Protein AF-A0A9E3N2K0-F1 (afdb_monomer_lite)

Radius of gy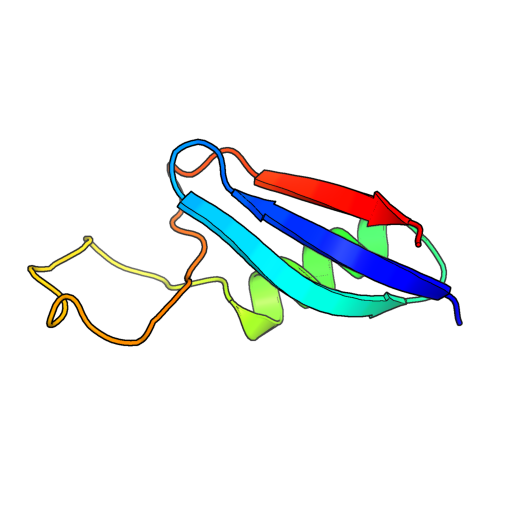ration: 11.51 Å; chains: 1; bounding box: 27×16×31 Å

pLDDT: mean 83.3, std 14.62, range [47.38, 95.62]

Secondary structure (DSSP, 8-state):
-EEEEEEETTTEEEEEEEESSHHHHHHHHHHHHB--S------TTS---B-TT--EEEEE-

Structure (mmCIF, N/CA/C/O backbone):
data_AF-A0A9E3N2K0-F1
#
_entry.id   AF-A0A9E3N2K0-F1
#
loop_
_atom_site.group_PDB
_atom_site.id
_atom_site.type_symbol
_atom_site.label_atom_id
_atom_site.label_alt_id
_atom_site.label_comp_id
_atom_site.label_asym_id
_atom_site.label_entity_id
_atom_site.label_seq_id
_atom_site.pdbx_PDB_ins_code
_atom_site.Cartn_x
_atom_site.Cartn_y
_atom_site.Cartn_z
_atom_site.occupancy
_atom_site.B_iso_or_equiv
_atom_site.auth_seq_id
_atom_site.auth_comp_id
_atom_site.auth_asym_id
_atom_site.auth_atom_id
_atom_site.pdbx_PDB_model_num
ATOM 1 N N . MET A 1 1 ? 5.638 2.897 -17.352 1.00 78.44 1 MET A N 1
ATOM 2 C CA . MET A 1 1 ? 4.933 2.890 -16.052 1.00 78.44 1 MET A CA 1
ATOM 3 C C . MET A 1 1 ? 3.884 1.799 -16.115 1.00 78.44 1 MET A C 1
ATOM 5 O O . MET A 1 1 ? 3.410 1.526 -17.212 1.00 78.44 1 MET A O 1
ATOM 9 N N . HIS A 1 2 ? 3.582 1.156 -14.995 1.00 91.88 2 HIS A N 1
ATOM 10 C CA . HIS A 1 2 ? 2.558 0.119 -14.907 1.00 91.88 2 HIS A CA 1
ATOM 11 C C . HIS A 1 2 ? 1.454 0.579 -13.969 1.00 91.88 2 HIS A C 1
ATOM 13 O O . HIS A 1 2 ? 1.735 1.316 -13.025 1.00 91.88 2 HIS A O 1
ATOM 19 N N . GLU A 1 3 ? 0.222 0.166 -14.242 1.00 95.12 3 GLU A N 1
ATOM 20 C CA . GLU A 1 3 ? -0.874 0.382 -13.311 1.00 95.12 3 GLU A CA 1
ATOM 21 C C . GLU A 1 3 ? -0.834 -0.702 -12.227 1.00 95.12 3 GLU A C 1
ATOM 23 O O . GLU A 1 3 ? -0.546 -1.871 -12.498 1.00 95.12 3 GLU A O 1
ATOM 28 N N . TRP A 1 4 ? -1.072 -0.292 -10.986 1.00 95.62 4 TRP A N 1
ATOM 29 C CA . TRP A 1 4 ? -1.103 -1.155 -9.815 1.00 95.62 4 TRP A CA 1
ATOM 30 C C . TRP A 1 4 ? -2.392 -0.913 -9.046 1.00 95.62 4 TRP A C 1
ATOM 32 O O . TRP A 1 4 ? -2.672 0.208 -8.624 1.00 95.62 4 TRP A O 1
ATOM 42 N N . GLN A 1 5 ? -3.153 -1.974 -8.835 1.00 94.69 5 GLN A N 1
ATOM 43 C CA . GLN A 1 5 ? -4.325 -2.013 -7.978 1.00 94.69 5 GLN A CA 1
ATOM 44 C C . GLN A 1 5 ? -3.927 -2.140 -6.516 1.00 94.69 5 GLN 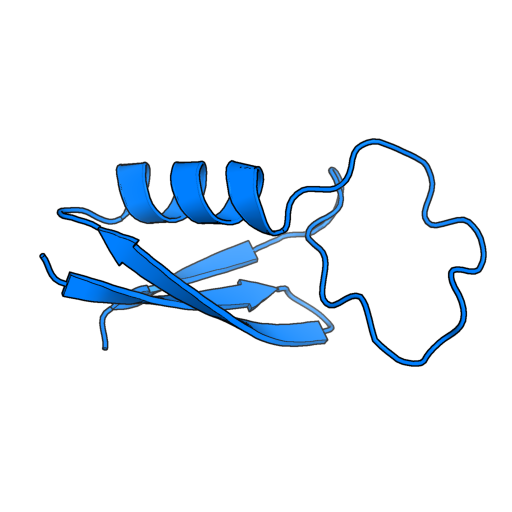A C 1
ATOM 46 O O . GLN A 1 5 ? -3.056 -2.935 -6.172 1.00 94.69 5 GLN A O 1
ATOM 51 N N . ILE A 1 6 ? -4.590 -1.383 -5.648 1.00 93.50 6 ILE A N 1
ATOM 52 C CA . ILE A 1 6 ? -4.314 -1.360 -4.214 1.00 93.50 6 ILE A CA 1
ATOM 53 C C . ILE A 1 6 ? -5.460 -2.051 -3.497 1.00 93.50 6 ILE A C 1
ATOM 55 O O . ILE A 1 6 ? -6.616 -1.628 -3.590 1.00 93.50 6 ILE A O 1
ATOM 59 N N . HIS A 1 7 ? -5.120 -3.110 -2.778 1.00 92.88 7 HIS A N 1
ATOM 60 C CA . HIS A 1 7 ? -6.052 -3.945 -2.041 1.00 92.88 7 HIS A CA 1
ATOM 61 C C . HIS A 1 7 ? -5.737 -3.866 -0.559 1.00 92.88 7 HIS A C 1
ATOM 63 O O . HIS A 1 7 ? -4.617 -4.168 -0.158 1.00 92.88 7 HIS A O 1
ATOM 69 N N . VAL A 1 8 ? -6.731 -3.497 0.239 1.00 90.06 8 VAL A N 1
ATOM 70 C CA . VAL A 1 8 ? -6.630 -3.483 1.699 1.00 90.06 8 VAL A CA 1
ATOM 71 C C . VAL A 1 8 ? -7.456 -4.634 2.257 1.00 90.06 8 VAL A C 1
ATOM 73 O O . VAL A 1 8 ? -8.616 -4.821 1.869 1.00 90.06 8 VAL A O 1
ATOM 76 N N . THR A 1 9 ? -6.868 -5.415 3.157 1.00 87.31 9 THR A N 1
ATOM 77 C CA . THR A 1 9 ? -7.539 -6.535 3.817 1.00 87.31 9 THR A CA 1
ATOM 78 C C . THR A 1 9 ? -8.754 -6.022 4.600 1.00 87.31 9 THR A C 1
ATOM 80 O O . THR A 1 9 ? -8.681 -5.045 5.333 1.00 87.31 9 THR A O 1
ATOM 83 N N . GLY A 1 10 ? -9.923 -6.634 4.391 1.00 82.75 10 GLY A N 1
ATOM 84 C CA . GLY A 1 10 ? -11.181 -6.209 5.028 1.00 82.75 10 GLY A CA 1
ATOM 85 C C . GLY A 1 10 ? -11.903 -5.023 4.366 1.00 82.75 10 GLY A C 1
ATOM 86 O O . GLY A 1 10 ? -13.058 -4.770 4.702 1.00 82.75 10 GLY A O 1
ATOM 87 N N . VAL A 1 11 ? -11.285 -4.337 3.395 1.00 84.88 11 VAL A N 1
ATOM 88 C CA . VAL A 1 11 ? -11.918 -3.249 2.614 1.00 84.88 11 VAL A CA 1
ATOM 89 C C . VAL A 1 11 ? -12.073 -3.623 1.135 1.00 84.88 11 VAL A C 1
ATOM 91 O O . VAL A 1 11 ? -13.083 -3.299 0.510 1.00 84.88 11 VAL A O 1
ATOM 94 N N . GLY A 1 12 ? -11.094 -4.327 0.563 1.00 87.19 12 GLY A N 1
ATOM 95 C CA . GLY A 1 12 ? -11.038 -4.674 -0.856 1.00 87.19 12 GLY A CA 1
ATOM 96 C C . GLY A 1 12 ? -10.234 -3.669 -1.684 1.00 87.19 12 GLY A C 1
ATOM 97 O O . GLY A 1 12 ? -9.302 -3.038 -1.189 1.00 87.19 12 GLY A O 1
ATOM 98 N N . CYS A 1 13 ? -10.562 -3.544 -2.974 1.00 90.44 13 CYS A N 1
ATOM 99 C CA . CYS A 1 13 ? -9.851 -2.640 -3.880 1.00 90.44 13 CYS A CA 1
ATOM 100 C C . CYS A 1 13 ? -10.186 -1.175 -3.569 1.00 90.44 13 CYS A C 1
ATOM 102 O O . CYS A 1 13 ? -11.325 -0.711 -3.755 1.00 90.44 13 CYS A O 1
ATOM 104 N N . ILE A 1 14 ? -9.171 -0.425 -3.144 1.00 89.62 14 ILE A N 1
ATOM 105 C CA . ILE A 1 14 ? -9.336 0.968 -2.740 1.00 89.62 14 ILE A CA 1
ATOM 106 C C . ILE A 1 14 ? -9.034 1.971 -3.857 1.00 89.62 14 ILE A C 1
ATOM 108 O O . ILE A 1 14 ? -9.630 3.047 -3.886 1.00 89.62 14 ILE A O 1
ATOM 112 N N . GLY A 1 15 ? -8.202 1.593 -4.827 1.00 90.62 15 GLY A N 1
ATOM 113 C CA . GLY A 1 15 ? -7.855 2.435 -5.970 1.00 90.62 15 GLY A CA 1
ATOM 114 C C . GLY A 1 15 ? -6.679 1.878 -6.766 1.00 90.62 15 GLY A C 1
ATOM 115 O O . GLY A 1 15 ? -6.281 0.730 -6.567 1.00 90.62 15 GLY A O 1
ATOM 116 N N . THR A 1 16 ? -6.125 2.702 -7.657 1.00 93.88 16 THR A N 1
ATOM 117 C CA . THR A 1 16 ? -4.930 2.375 -8.446 1.00 93.88 16 THR A CA 1
ATOM 118 C C . THR A 1 16 ? -3.853 3.455 -8.322 1.00 93.88 16 THR A C 1
ATOM 120 O O . THR A 1 16 ? -4.138 4.602 -7.954 1.00 93.88 16 THR A O 1
ATOM 123 N N . VAL A 1 17 ? -2.601 3.080 -8.594 1.00 93.69 17 VAL A N 1
ATOM 124 C CA . VAL A 1 17 ? -1.430 3.965 -8.733 1.00 93.69 17 VAL A CA 1
ATOM 125 C C . VAL A 1 17 ? -0.604 3.550 -9.948 1.00 93.69 17 VAL A C 1
ATOM 127 O O . VAL A 1 17 ? -0.665 2.406 -10.389 1.00 93.69 17 VAL A O 1
ATOM 130 N N . HIS A 1 18 ? 0.173 4.482 -10.496 1.00 94.81 18 HIS A N 1
ATOM 131 C CA . HIS A 1 18 ? 0.969 4.259 -11.701 1.00 94.81 18 HIS A CA 1
ATOM 132 C C . HIS A 1 18 ? 2.452 4.323 -11.373 1.00 94.81 18 HIS A C 1
ATOM 134 O O . HIS A 1 18 ? 3.001 5.405 -11.214 1.00 94.81 18 HIS A O 1
ATOM 140 N N . GLU A 1 19 ? 3.112 3.171 -11.303 1.00 95.06 19 GLU A N 1
ATOM 141 C CA . GLU A 1 19 ? 4.498 3.090 -10.849 1.00 95.06 19 GLU A CA 1
ATOM 142 C C . GLU A 1 19 ? 5.322 2.065 -11.625 1.00 95.06 19 GLU A C 1
ATOM 144 O O . GLU A 1 19 ? 4.812 1.230 -12.378 1.00 95.06 19 GLU A O 1
ATOM 149 N N . ARG A 1 20 ? 6.648 2.167 -11.504 1.00 93.19 20 ARG A N 1
ATOM 150 C CA . ARG A 1 20 ? 7.586 1.305 -12.248 1.00 93.19 20 ARG A CA 1
ATOM 151 C C . ARG A 1 20 ? 7.760 -0.085 -11.637 1.00 93.19 20 ARG A C 1
ATOM 153 O O . ARG A 1 20 ? 8.016 -1.023 -12.385 1.00 93.19 20 ARG A O 1
ATOM 160 N N . ASN A 1 21 ? 7.630 -0.216 -10.323 1.00 93.12 21 ASN A N 1
ATOM 161 C CA . ASN A 1 21 ? 7.794 -1.469 -9.586 1.00 93.12 21 ASN A CA 1
ATOM 162 C C . ASN A 1 21 ? 6.842 -1.515 -8.377 1.00 93.12 21 ASN A C 1
ATOM 164 O O . ASN A 1 21 ? 6.207 -0.509 -8.053 1.00 93.12 21 ASN A O 1
ATOM 168 N N . ASP A 1 22 ? 6.745 -2.677 -7.728 1.00 93.06 22 ASP A N 1
ATOM 169 C CA . ASP A 1 22 ? 5.824 -2.909 -6.608 1.00 93.06 22 ASP A CA 1
ATOM 170 C C . ASP A 1 22 ? 6.188 -2.066 -5.378 1.00 93.06 22 ASP A C 1
ATOM 172 O O . ASP A 1 22 ? 5.310 -1.576 -4.674 1.00 93.06 22 ASP A O 1
ATOM 176 N N . THR A 1 23 ? 7.484 -1.849 -5.138 1.00 93.81 23 THR A N 1
ATOM 177 C CA . THR A 1 23 ? 7.961 -1.090 -3.978 1.00 93.81 23 THR A CA 1
ATOM 178 C C . THR A 1 23 ? 7.541 0.375 -4.080 1.00 93.81 23 THR A C 1
ATOM 180 O O . THR A 1 23 ? 6.971 0.924 -3.140 1.00 93.81 23 THR A O 1
ATOM 183 N N . LEU A 1 24 ? 7.737 0.998 -5.245 1.00 94.75 24 LEU A N 1
ATOM 184 C CA . LEU A 1 24 ? 7.267 2.356 -5.516 1.00 94.75 24 LEU A CA 1
ATOM 185 C C . LEU A 1 24 ? 5.742 2.424 -5.509 1.00 94.75 24 LEU A C 1
ATOM 187 O O . LEU A 1 24 ? 5.196 3.371 -4.956 1.00 94.75 24 LEU A O 1
ATOM 191 N N . ALA A 1 25 ? 5.051 1.414 -6.049 1.00 94.25 25 ALA A N 1
ATOM 192 C CA . ALA A 1 25 ? 3.593 1.341 -5.994 1.00 94.25 25 ALA A CA 1
ATOM 193 C C . ALA A 1 25 ? 3.077 1.318 -4.549 1.00 94.25 25 ALA A C 1
ATOM 195 O O . ALA A 1 25 ? 2.118 2.018 -4.236 1.00 94.25 25 ALA A O 1
ATOM 196 N N . ARG A 1 26 ? 3.736 0.583 -3.645 1.00 92.81 26 ARG A N 1
ATOM 197 C CA . ARG A 1 26 ? 3.421 0.585 -2.208 1.00 92.81 26 ARG A CA 1
ATOM 198 C C . ARG A 1 26 ? 3.662 1.945 -1.567 1.00 92.81 26 ARG A C 1
ATOM 200 O O . ARG A 1 26 ? 2.786 2.437 -0.863 1.00 92.81 26 ARG A O 1
ATOM 207 N N . CYS A 1 27 ? 4.800 2.581 -1.839 1.00 93.81 27 CYS A N 1
ATOM 208 C CA . CYS A 1 27 ? 5.079 3.926 -1.333 1.00 93.81 27 CYS A CA 1
ATOM 209 C C . CYS A 1 27 ? 4.063 4.955 -1.853 1.00 93.81 27 CYS A C 1
ATOM 211 O O . CYS A 1 27 ? 3.557 5.760 -1.078 1.00 93.81 27 CYS A O 1
ATOM 213 N N . ALA A 1 28 ? 3.720 4.908 -3.142 1.00 93.31 28 ALA A N 1
ATOM 214 C CA . ALA A 1 28 ? 2.714 5.776 -3.746 1.00 93.31 28 ALA A CA 1
ATOM 215 C C . ALA A 1 28 ? 1.314 5.508 -3.173 1.00 93.31 28 ALA A C 1
ATOM 217 O O . ALA A 1 28 ? 0.556 6.448 -2.938 1.00 93.31 28 ALA A O 1
ATOM 218 N N . ALA A 1 29 ? 0.978 4.242 -2.907 1.00 92.62 29 ALA A N 1
ATOM 219 C CA . ALA A 1 29 ? -0.269 3.862 -2.257 1.00 92.62 29 ALA A CA 1
ATOM 220 C C . ALA A 1 29 ? -0.359 4.450 -0.843 1.00 92.62 29 ALA A C 1
ATOM 222 O O . ALA A 1 29 ? -1.353 5.096 -0.528 1.00 92.62 29 ALA A O 1
ATOM 223 N N . LEU A 1 30 ? 0.693 4.319 -0.032 1.00 90.44 30 LEU A N 1
ATOM 224 C CA . LEU A 1 30 ? 0.760 4.931 1.298 1.00 90.44 30 LEU A CA 1
ATOM 225 C C . LEU A 1 30 ? 0.734 6.458 1.229 1.00 90.44 30 LEU A C 1
ATOM 227 O O . LEU A 1 30 ? 0.019 7.095 1.984 1.00 90.44 30 LEU A O 1
ATOM 231 N N . SER A 1 31 ? 1.435 7.069 0.278 1.00 90.69 31 SER A N 1
ATOM 232 C CA . SER A 1 31 ? 1.417 8.527 0.133 1.00 90.69 31 SER A CA 1
ATOM 233 C C . SER A 1 31 ? 0.052 9.075 -0.297 1.00 90.69 31 SER A C 1
ATOM 235 O O . SER A 1 31 ? -0.223 10.249 -0.061 1.00 90.69 31 SER A O 1
ATOM 237 N N . ARG A 1 32 ? -0.768 8.278 -0.991 1.00 89.06 32 ARG A N 1
ATOM 238 C CA . ARG A 1 32 ? -2.050 8.717 -1.563 1.00 89.06 32 ARG A CA 1
ATOM 239 C C . ARG A 1 32 ? -3.255 8.329 -0.711 1.00 89.06 32 ARG A C 1
ATOM 241 O O . ARG A 1 32 ? -4.225 9.080 -0.667 1.00 89.06 32 ARG A O 1
ATOM 248 N N . TYR A 1 33 ? -3.211 7.144 -0.116 1.00 88.69 33 TYR A N 1
ATOM 249 C CA . TYR A 1 33 ? -4.310 6.548 0.640 1.00 88.69 33 TYR A CA 1
ATOM 250 C C . TYR A 1 33 ? -3.950 6.307 2.105 1.00 88.69 33 TYR A C 1
ATOM 252 O O . TYR A 1 33 ? -4.855 6.024 2.884 1.00 88.69 33 TYR A O 1
ATOM 260 N N . GLY A 1 34 ? -2.671 6.395 2.474 1.00 86.56 34 GLY A N 1
ATOM 261 C CA . GLY A 1 34 ? -2.243 6.322 3.863 1.00 86.56 34 GLY A CA 1
ATOM 262 C C . GLY A 1 34 ? -2.828 7.481 4.650 1.00 86.56 34 GLY A C 1
ATOM 263 O O . GLY A 1 34 ? -2.809 8.622 4.190 1.00 86.56 34 GLY A O 1
ATOM 264 N N . GLU A 1 35 ? -3.378 7.169 5.812 1.00 84.75 35 GLU A N 1
ATOM 265 C CA . GLU A 1 35 ? -3.881 8.160 6.750 1.00 84.75 35 GLU A CA 1
ATOM 266 C C . GLU A 1 35 ? -3.230 7.932 8.106 1.00 84.75 35 GLU A C 1
ATOM 268 O O . GLU A 1 35 ? -3.222 6.814 8.622 1.00 84.75 35 GLU A O 1
ATOM 273 N N . ASP A 1 36 ? -2.705 9.014 8.670 1.00 68.75 36 ASP A N 1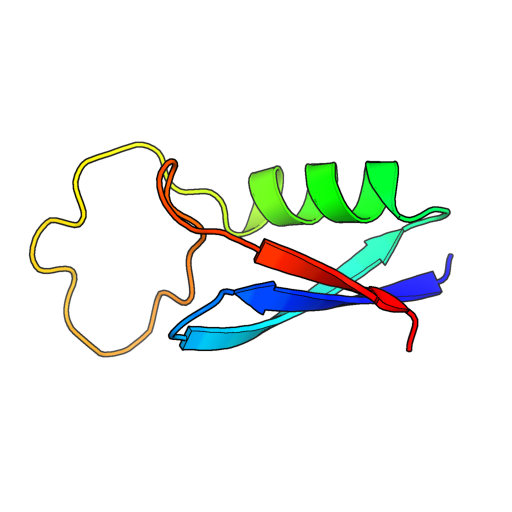
ATOM 274 C CA . ASP A 1 36 ? -2.107 9.029 9.997 1.00 68.75 36 ASP A CA 1
ATOM 275 C C . ASP A 1 36 ? -3.193 9.380 11.024 1.00 68.75 36 ASP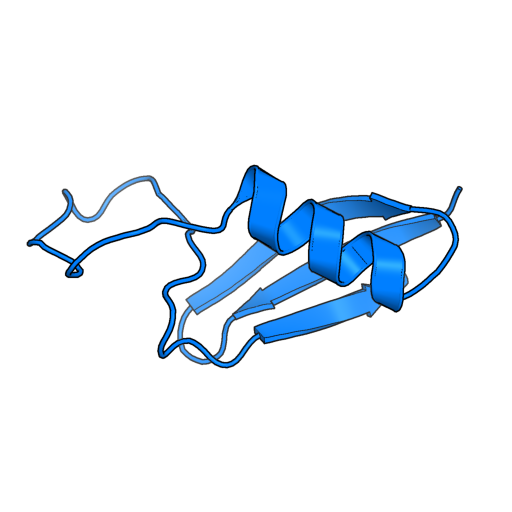 A C 1
ATOM 277 O O . ASP A 1 36 ? -3.823 10.441 10.951 1.00 68.75 36 ASP A O 1
ATOM 281 N N . GLY A 1 37 ? -3.469 8.458 11.947 1.00 65.75 37 GLY A N 1
ATOM 282 C CA . GLY A 1 37 ? -4.405 8.678 13.046 1.00 65.75 37 GLY A CA 1
ATOM 283 C C . GLY A 1 37 ? -5.378 7.532 13.320 1.00 65.75 37 GLY A C 1
ATOM 284 O O . GLY A 1 37 ? -5.599 6.625 12.517 1.00 65.75 37 GLY A O 1
ATOM 285 N N . LEU A 1 38 ? -6.003 7.598 14.500 1.00 61.03 38 LEU A N 1
ATOM 286 C CA . LEU A 1 38 ? -7.052 6.667 14.907 1.00 61.03 38 LEU A CA 1
ATOM 287 C C . LEU A 1 38 ? -8.225 6.750 13.928 1.00 61.03 38 LEU A C 1
ATOM 289 O O . LEU A 1 38 ? -8.641 7.844 13.544 1.00 61.03 38 LEU A O 1
ATOM 293 N N . ARG A 1 39 ? -8.783 5.588 13.565 1.00 65.69 39 ARG A N 1
ATOM 294 C CA . ARG A 1 39 ? -9.965 5.419 12.704 1.00 65.69 39 ARG A CA 1
ATOM 295 C C . ARG A 1 39 ? -11.206 6.018 13.385 1.00 65.69 39 ARG A C 1
ATOM 297 O O . ARG A 1 39 ? -12.079 5.314 13.880 1.00 65.69 39 ARG A O 1
ATOM 304 N N . ALA A 1 40 ? -11.245 7.341 13.487 1.00 55.16 40 ALA A N 1
ATOM 305 C CA . ALA A 1 40 ? -12.182 8.086 14.308 1.00 55.16 40 ALA A CA 1
ATOM 306 C C . ALA A 1 40 ? -13.505 8.221 13.567 1.00 55.16 40 ALA A C 1
ATOM 308 O O . ALA A 1 40 ? -13.684 9.214 12.876 1.00 55.16 40 ALA A O 1
ATOM 309 N N . ASN A 1 41 ? -14.380 7.206 13.672 1.00 53.03 41 ASN A N 1
ATOM 310 C CA . ASN A 1 41 ? -15.761 7.193 13.154 1.00 53.03 41 ASN A CA 1
ATOM 311 C C . ASN A 1 41 ? -15.928 8.031 11.875 1.00 53.03 41 ASN A C 1
ATOM 313 O O . ASN A 1 41 ? -16.822 8.870 11.775 1.00 53.03 41 ASN A O 1
ATOM 317 N N . ALA A 1 42 ? -14.993 7.857 10.935 1.00 49.97 42 ALA A N 1
ATOM 318 C CA . ALA A 1 42 ? -14.936 8.687 9.755 1.00 49.97 42 ALA A CA 1
ATOM 319 C C . ALA A 1 42 ? -16.150 8.284 8.937 1.00 49.97 42 ALA A C 1
ATOM 321 O O . ALA A 1 42 ? -16.245 7.132 8.510 1.00 49.97 42 ALA A O 1
ATOM 322 N N . ASP A 1 43 ? -17.090 9.222 8.855 1.00 48.75 43 ASP A N 1
ATOM 323 C CA . ASP A 1 43 ? -18.331 9.183 8.102 1.00 48.75 43 ASP A CA 1
ATOM 324 C C . ASP A 1 43 ? -18.251 8.136 6.987 1.00 48.75 43 ASP A C 1
ATOM 326 O O . ASP A 1 43 ? -17.399 8.224 6.096 1.00 48.75 43 ASP A O 1
ATOM 330 N N . ALA A 1 44 ? -19.059 7.083 7.135 1.00 47.62 44 ALA A N 1
ATOM 331 C CA . ALA A 1 44 ? -18.917 5.761 6.524 1.00 47.62 44 ALA A CA 1
ATOM 332 C C . ALA A 1 44 ? -19.083 5.731 4.994 1.00 47.62 44 ALA A C 1
ATOM 334 O O . ALA A 1 44 ? -19.565 4.744 4.436 1.00 47.62 44 ALA A O 1
ATOM 335 N N . ARG A 1 45 ? -18.741 6.812 4.288 1.00 47.38 45 ARG A N 1
ATOM 336 C CA . ARG A 1 45 ? -19.156 7.004 2.911 1.00 47.38 45 ARG A CA 1
ATOM 337 C C . ARG A 1 45 ? -18.066 7.149 1.868 1.00 47.38 45 ARG A C 1
ATOM 339 O O . ARG A 1 45 ? -18.378 6.767 0.746 1.00 47.38 45 ARG A O 1
ATOM 346 N N . MET A 1 46 ? -16.843 7.637 2.122 1.00 51.28 46 MET A N 1
ATOM 347 C CA . MET A 1 46 ? -15.962 7.936 0.964 1.00 51.28 46 MET A CA 1
ATOM 348 C C . MET A 1 46 ? -14.446 7.766 1.096 1.00 51.28 46 MET A C 1
ATOM 350 O O . MET A 1 46 ? -13.771 7.800 0.068 1.00 51.28 46 MET A O 1
ATOM 354 N N . SER A 1 47 ? -13.877 7.515 2.271 1.00 57.50 47 SER A N 1
ATOM 355 C CA . SER A 1 47 ? -12.414 7.518 2.391 1.00 57.50 47 SER A CA 1
ATOM 356 C C . SER A 1 47 ? -11.837 6.107 2.466 1.00 57.50 47 SER A C 1
ATOM 358 O O . SER A 1 47 ? -11.587 5.578 3.545 1.00 57.50 47 SER A O 1
ATOM 360 N N . LYS A 1 48 ? -11.632 5.485 1.300 1.00 70.12 48 LYS A N 1
ATOM 361 C CA . LYS A 1 48 ? -10.919 4.209 1.150 1.00 70.12 48 LYS A CA 1
ATOM 362 C C . LYS A 1 48 ? -9.421 4.410 1.461 1.00 70.12 48 LYS A C 1
ATOM 364 O O . LYS A 1 48 ? -8.640 4.694 0.556 1.00 70.12 48 LYS A O 1
ATOM 369 N N . ARG A 1 49 ? -9.058 4.356 2.744 1.00 82.00 49 ARG A N 1
ATOM 370 C CA . ARG A 1 49 ? -7.724 4.676 3.285 1.00 82.00 49 ARG A CA 1
ATOM 371 C C . ARG A 1 49 ? -6.979 3.425 3.756 1.00 82.00 49 ARG A C 1
ATOM 373 O O . ARG A 1 49 ? -7.604 2.385 3.932 1.00 82.00 49 ARG A O 1
ATOM 380 N N . ILE A 1 50 ? -5.667 3.561 3.926 1.00 85.88 50 ILE A N 1
ATOM 381 C CA . ILE A 1 50 ? -4.758 2.581 4.528 1.00 85.88 50 ILE A CA 1
ATOM 382 C C . ILE A 1 50 ? -4.352 3.144 5.894 1.00 85.88 50 ILE A C 1
ATOM 384 O O . ILE A 1 50 ? -3.723 4.200 5.952 1.00 85.88 50 ILE A O 1
ATOM 388 N N . TYR A 1 51 ? -4.733 2.476 6.975 1.00 85.25 51 TYR A N 1
ATOM 389 C CA . TYR A 1 51 ? -4.289 2.811 8.331 1.00 85.25 51 TYR A CA 1
ATOM 390 C C . TYR A 1 51 ? -3.014 2.035 8.698 1.00 85.25 51 TYR A C 1
ATOM 392 O O . TYR A 1 51 ? -2.670 1.060 8.037 1.00 85.25 51 TYR A O 1
ATOM 400 N N . GLU A 1 52 ? -2.310 2.437 9.760 1.00 83.31 52 GLU A N 1
ATOM 401 C CA . GLU A 1 52 ? -1.061 1.775 10.189 1.00 83.31 52 GLU A CA 1
ATOM 402 C C . GLU A 1 52 ? -1.220 0.277 10.507 1.00 83.31 52 GLU A C 1
ATOM 404 O O . GLU A 1 52 ? -0.289 -0.494 10.294 1.00 83.31 52 GLU A O 1
ATOM 409 N N . ASP A 1 53 ? -2.397 -0.135 10.988 1.00 83.31 53 ASP A N 1
ATOM 410 C CA . ASP A 1 53 ? -2.724 -1.536 11.297 1.00 83.31 53 ASP A CA 1
ATOM 411 C C . ASP A 1 53 ? -3.284 -2.302 10.079 1.00 83.31 53 ASP A C 1
ATOM 413 O O . ASP A 1 53 ? -3.458 -3.519 10.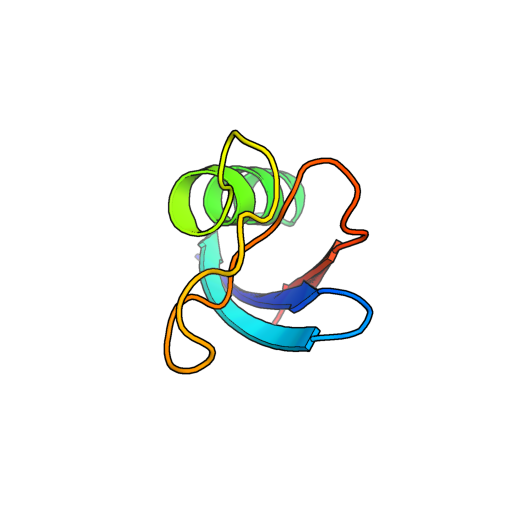124 1.00 83.31 53 ASP A O 1
ATOM 417 N N . ASP A 1 54 ? -3.569 -1.611 8.968 1.00 85.25 54 ASP A N 1
ATOM 418 C CA . ASP A 1 54 ? -4.138 -2.253 7.787 1.00 85.25 54 ASP A CA 1
ATOM 419 C C . ASP A 1 54 ? -3.065 -3.023 7.009 1.00 85.25 54 ASP A C 1
ATOM 421 O O . ASP A 1 54 ? -2.122 -2.462 6.441 1.00 85.25 54 ASP A O 1
ATOM 425 N N . GLU A 1 55 ? -3.278 -4.327 6.863 1.00 90.12 55 GLU A N 1
ATOM 426 C CA . GLU A 1 55 ? -2.547 -5.105 5.874 1.00 90.12 55 GLU A CA 1
ATOM 427 C C . GLU A 1 55 ? -3.047 -4.753 4.465 1.00 90.12 55 GLU A C 1
ATOM 429 O O . GLU A 1 55 ? -4.237 -4.864 4.152 1.00 90.12 55 GLU A O 1
ATOM 434 N N . PHE A 1 56 ? -2.131 -4.346 3.583 1.00 92.19 56 PHE A N 1
ATOM 435 C CA . PHE A 1 56 ? -2.459 -4.046 2.194 1.00 92.19 56 PHE A CA 1
ATOM 436 C C . PHE A 1 56 ? -1.418 -4.588 1.211 1.00 92.19 56 PHE A C 1
ATOM 438 O O . PHE A 1 56 ? -0.242 -4.797 1.520 1.00 92.19 56 PHE A O 1
ATOM 445 N N . SER A 1 57 ? -1.866 -4.807 -0.020 1.00 93.75 57 SER A N 1
ATOM 446 C CA . SER A 1 57 ? -1.062 -5.324 -1.124 1.00 93.75 57 SER A CA 1
ATOM 447 C C . SER A 1 57 ? -1.304 -4.530 -2.401 1.00 93.75 57 SER A C 1
ATOM 449 O O . SER A 1 57 ? -2.375 -3.955 -2.606 1.00 93.75 57 SER A O 1
ATOM 451 N N . VAL A 1 58 ? -0.297 -4.518 -3.275 1.00 94.12 58 VAL A N 1
ATOM 452 C CA . VAL A 1 58 ? -0.401 -3.954 -4.623 1.00 94.12 58 VAL A CA 1
ATOM 453 C C . VAL A 1 58 ? -0.309 -5.072 -5.654 1.00 94.12 58 VAL A C 1
ATOM 455 O O . VAL A 1 58 ? 0.572 -5.926 -5.569 1.00 94.12 58 VAL A O 1
ATOM 458 N N . ALA A 1 59 ? -1.214 -5.073 -6.624 1.00 94.50 59 ALA A N 1
ATOM 459 C CA . ALA A 1 59 ? -1.259 -6.046 -7.708 1.00 94.50 59 ALA A CA 1
ATOM 460 C C . ALA A 1 59 ? -1.117 -5.317 -9.043 1.00 94.50 59 ALA A C 1
ATOM 462 O O . ALA A 1 59 ? -1.822 -4.34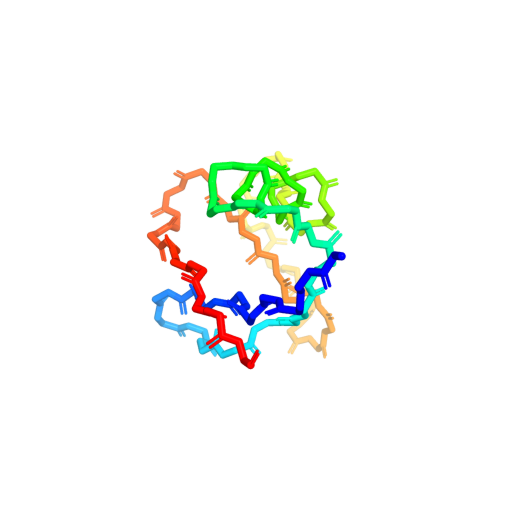4 -9.296 1.00 94.50 59 ALA A O 1
ATOM 463 N N . LYS A 1 60 ? -0.190 -5.764 -9.891 1.00 92.88 60 LYS A N 1
ATOM 464 C CA . LYS A 1 60 ? -0.027 -5.201 -11.232 1.00 92.88 60 LYS A CA 1
ATOM 465 C C . LYS A 1 60 ? -1.212 -5.608 -12.108 1.00 92.88 60 LYS A C 1
ATOM 467 O O . LYS A 1 60 ? -1.584 -6.782 -12.099 1.00 92.88 60 LYS A O 1
ATOM 472 N N . ILE A 1 61 ? -1.740 -4.647 -12.861 1.00 89.31 61 ILE A N 1
ATOM 473 C CA . ILE A 1 61 ? -2.823 -4.830 -13.837 1.00 89.31 61 ILE A CA 1
ATOM 474 C C . ILE A 1 61 ? -2.267 -4.817 -15.262 1.00 89.31 61 ILE A C 1
ATOM 476 O O . ILE A 1 61 ? -1.223 -4.153 -15.494 1.00 89.31 61 ILE A O 1
#

Sequence (61 aa):
MHEWQIHVTGVGCIGTVHERNDTLARCAALSRYGEDGLRANADARMSKRIYEDDEFSVAKI

Foldseek 3Di:
DFKKFKQWPPLGTLDIDDDDDQVVRVVVLCVPQNDPDDPDPPPPPHRSHAYPPIDMGIDTD